Protein AF-A0A7S3QEU1-F1 (afdb_monomer_lite)

Organism: NCBI:txid122233

Structure (mmCIF, N/CA/C/O backbone):
data_AF-A0A7S3QEU1-F1
#
_entry.id   AF-A0A7S3QEU1-F1
#
loop_
_atom_site.group_PDB
_atom_site.id
_atom_site.type_symbol
_atom_site.label_atom_id
_atom_site.label_alt_id
_atom_site.label_comp_id
_atom_site.label_asym_id
_atom_site.label_entity_id
_atom_site.label_seq_id
_atom_site.pdbx_PDB_ins_code
_atom_site.Cartn_x
_atom_site.Cartn_y
_atom_site.Cartn_z
_atom_site.occupancy
_atom_site.B_iso_or_equiv
_atom_site.auth_seq_id
_atom_site.auth_comp_id
_atom_site.auth_asym_id
_atom_site.auth_atom_id
_atom_site.pdbx_PDB_model_num
ATOM 1 N N . ASN A 1 1 ? -20.381 -7.325 5.219 1.00 62.91 1 ASN A N 1
ATOM 2 C CA . ASN A 1 1 ? -19.465 -6.429 5.967 1.00 62.91 1 ASN A CA 1
ATOM 3 C C . ASN A 1 1 ? -19.576 -4.960 5.572 1.00 62.91 1 ASN A C 1
ATOM 5 O O . ASN A 1 1 ? -19.895 -4.184 6.455 1.00 62.91 1 ASN A O 1
ATOM 9 N N . GLN A 1 2 ? -19.415 -4.550 4.307 1.00 65.69 2 GLN A N 1
ATOM 10 C CA . GLN A 1 2 ? -19.653 -3.142 3.922 1.00 65.69 2 GLN A CA 1
ATOM 11 C C . GLN A 1 2 ? -21.140 -2.748 4.011 1.00 65.69 2 GLN A C 1
ATOM 13 O O . GLN A 1 2 ? -21.453 -1.659 4.473 1.00 65.69 2 GLN A O 1
ATOM 18 N N . HIS A 1 3 ? -22.055 -3.679 3.704 1.00 74.81 3 HIS A N 1
ATOM 19 C CA . HIS A 1 3 ? -23.500 -3.500 3.922 1.00 74.81 3 HIS A CA 1
ATOM 20 C C . HIS A 1 3 ? -23.846 -3.129 5.373 1.00 74.81 3 HIS A C 1
ATOM 22 O O . HIS A 1 3 ? -24.548 -2.150 5.592 1.00 74.81 3 HIS A O 1
ATOM 28 N N . ARG A 1 4 ? -23.264 -3.831 6.358 1.00 82.94 4 ARG A N 1
ATOM 29 C CA . ARG A 1 4 ? -23.445 -3.535 7.790 1.00 82.94 4 ARG A CA 1
ATOM 30 C C . ARG A 1 4 ? -22.993 -2.114 8.139 1.00 82.94 4 ARG A C 1
ATOM 32 O O . ARG A 1 4 ? -23.709 -1.395 8.818 1.00 82.94 4 ARG A O 1
ATOM 39 N N . VAL A 1 5 ? -21.820 -1.698 7.657 1.00 81.81 5 VAL A N 1
ATOM 40 C CA . VAL A 1 5 ? -21.281 -0.345 7.903 1.00 81.81 5 VAL A CA 1
ATOM 41 C C . VAL A 1 5 ? -22.192 0.729 7.299 1.00 81.81 5 VAL A C 1
ATOM 43 O O . VAL A 1 5 ? -22.435 1.756 7.925 1.00 81.81 5 VAL A O 1
ATOM 46 N N . VAL A 1 6 ? -22.724 0.488 6.098 1.00 82.38 6 VAL A N 1
ATOM 47 C CA . VAL A 1 6 ? -23.668 1.400 5.436 1.00 82.38 6 VAL A CA 1
ATOM 48 C C . VAL A 1 6 ? -24.988 1.489 6.206 1.00 82.38 6 VAL A C 1
ATOM 50 O O . VAL A 1 6 ? -25.529 2.581 6.355 1.00 82.38 6 VAL A O 1
ATOM 53 N N . GLU A 1 7 ? -25.505 0.373 6.719 1.00 85.69 7 GLU A N 1
ATOM 54 C CA . GLU A 1 7 ? -26.719 0.353 7.545 1.00 85.69 7 GLU A CA 1
ATOM 55 C C . GLU A 1 7 ? -26.540 1.087 8.875 1.00 85.69 7 GLU A C 1
ATOM 57 O O . GLU A 1 7 ? -27.408 1.873 9.245 1.00 85.69 7 GLU A O 1
ATOM 62 N N . LEU A 1 8 ? -25.407 0.894 9.556 1.00 83.81 8 LEU A N 1
ATOM 63 C CA . LEU A 1 8 ? -25.073 1.624 10.782 1.00 83.81 8 LEU A CA 1
ATOM 64 C C . LEU A 1 8 ? -24.958 3.129 10.512 1.00 83.81 8 LEU A C 1
ATOM 66 O O . LEU A 1 8 ? -25.595 3.924 11.200 1.00 83.81 8 LEU A O 1
ATOM 70 N N . LYS A 1 9 ? -24.285 3.527 9.422 1.00 83.81 9 LYS A N 1
ATOM 71 C CA . LYS A 1 9 ? -24.237 4.937 9.002 1.00 83.81 9 LYS A CA 1
ATOM 72 C C . LYS A 1 9 ? -25.626 5.525 8.742 1.00 83.81 9 LYS A C 1
ATOM 74 O O . LYS A 1 9 ? -25.874 6.661 9.129 1.00 83.81 9 LYS A O 1
ATOM 79 N N . LYS A 1 10 ? -26.551 4.770 8.131 1.00 87.38 10 LYS A N 1
ATOM 80 C CA . LYS A 1 10 ? -27.948 5.215 7.930 1.00 87.38 10 LYS A CA 1
ATOM 81 C C . LYS A 1 10 ? -28.691 5.455 9.248 1.00 87.38 10 LYS A C 1
ATOM 83 O O . LYS A 1 10 ? -29.637 6.233 9.263 1.00 87.38 10 LYS A O 1
ATOM 88 N N . ARG A 1 11 ? -28.272 4.799 10.332 1.00 87.81 11 ARG A N 1
ATOM 89 C CA . ARG A 1 11 ? -28.810 4.969 11.691 1.00 87.81 11 ARG A CA 1
ATOM 90 C C . ARG A 1 11 ? -28.071 6.040 12.504 1.00 87.81 11 ARG A C 1
ATOM 92 O O . ARG A 1 11 ? -28.422 6.264 13.654 1.00 87.81 11 ARG A O 1
ATOM 99 N N . GLY A 1 12 ? -27.076 6.713 11.917 1.00 84.81 12 GLY A N 1
ATOM 100 C CA . GLY A 1 12 ? -26.230 7.689 12.612 1.00 84.81 12 GLY A CA 1
ATOM 101 C C . GLY A 1 12 ? -25.148 7.057 13.493 1.00 84.81 12 GLY A C 1
ATOM 102 O O . GLY A 1 12 ? -24.489 7.759 14.253 1.00 84.81 12 GLY A O 1
ATOM 103 N N . GLU A 1 13 ? -24.950 5.744 13.392 1.00 84.75 13 GLU A N 1
ATOM 104 C CA . GLU A 1 13 ? -23.964 5.003 14.171 1.00 84.75 13 GLU A CA 1
ATOM 105 C C . GLU A 1 13 ? -22.624 4.938 13.426 1.00 84.75 13 GLU A C 1
ATOM 107 O O . GLU A 1 13 ? -22.563 4.740 12.205 1.00 84.75 13 GLU A O 1
ATOM 112 N N . VAL A 1 14 ? -21.530 5.085 14.174 1.00 83.69 14 VAL A N 1
ATOM 113 C CA . VAL A 1 14 ? -20.160 5.014 13.653 1.00 83.69 14 VAL A CA 1
ATOM 114 C C . VAL A 1 14 ? -19.514 3.729 14.148 1.00 83.69 14 VAL A C 1
ATOM 116 O O . VAL A 1 14 ? -19.556 3.416 15.335 1.00 83.69 14 VAL A O 1
ATOM 119 N N . VAL A 1 15 ? -18.908 2.980 13.229 1.00 85.19 15 VAL A N 1
ATOM 120 C CA . VAL A 1 15 ? -18.098 1.814 13.589 1.00 85.19 15 VAL A CA 1
ATOM 121 C C . VAL A 1 15 ? -16.762 2.311 14.152 1.00 85.19 15 VAL A C 1
ATOM 123 O O . VAL A 1 15 ? -16.114 3.115 13.480 1.00 85.19 15 VAL A O 1
ATOM 126 N N . PRO A 1 16 ? -16.339 1.869 15.349 1.00 89.25 16 PRO A N 1
ATOM 127 C CA . PRO A 1 16 ? -15.095 2.330 15.958 1.00 89.25 16 PRO A CA 1
ATOM 128 C C . PRO A 1 16 ? -13.849 1.956 15.148 1.00 89.25 16 PRO A C 1
ATOM 130 O O . PRO A 1 16 ? -13.784 0.876 14.556 1.00 89.25 16 PRO A O 1
ATOM 133 N N . PHE A 1 17 ? -12.820 2.802 15.227 1.00 88.88 17 PHE A N 1
ATOM 134 C CA . PHE A 1 17 ? -11.511 2.578 14.603 1.00 88.88 17 PHE A CA 1
ATOM 135 C C . PHE A 1 17 ? -10.933 1.188 14.909 1.00 88.88 17 PHE A C 1
ATOM 137 O O . PHE A 1 17 ? -10.540 0.458 14.002 1.00 88.88 17 PHE A O 1
ATOM 144 N N . GLU A 1 18 ? -10.923 0.785 16.184 1.00 91.12 18 GLU A N 1
ATOM 145 C CA . GLU A 1 18 ? -10.366 -0.507 16.608 1.00 91.12 18 GLU A CA 1
ATOM 146 C C . GLU A 1 18 ? -11.100 -1.692 15.971 1.00 91.12 18 GLU A C 1
ATOM 148 O O . GLU A 1 18 ? -10.475 -2.683 15.593 1.00 91.12 18 GLU A O 1
ATOM 153 N N . GLU A 1 19 ? -12.414 -1.581 15.761 1.00 91.06 19 GLU A N 1
ATOM 154 C CA . GLU A 1 19 ? -13.170 -2.625 15.071 1.00 91.06 19 GLU A CA 1
ATOM 155 C C . GLU A 1 19 ? -12.716 -2.752 13.611 1.00 91.06 19 GLU A C 1
ATOM 157 O O . GLU A 1 19 ? -12.487 -3.866 13.129 1.00 91.06 19 GLU A O 1
ATOM 162 N N . PHE A 1 20 ? -12.519 -1.629 12.914 1.00 90.69 20 PHE A N 1
ATOM 163 C CA . PHE A 1 20 ? -11.959 -1.646 11.565 1.00 90.69 20 PHE A CA 1
ATOM 164 C C . PHE A 1 20 ? -10.543 -2.213 11.544 1.00 90.69 20 PHE A C 1
ATOM 166 O O . PHE A 1 20 ? -10.279 -3.126 10.758 1.00 90.69 20 PHE A O 1
ATOM 173 N N . ARG A 1 21 ? -9.666 -1.759 12.446 1.00 92.56 21 ARG A N 1
ATOM 174 C CA . ARG A 1 21 ? -8.288 -2.249 12.556 1.00 92.56 21 ARG A CA 1
ATOM 175 C C . ARG A 1 21 ? -8.248 -3.766 12.716 1.00 92.56 21 ARG A C 1
ATOM 177 O O . ARG A 1 21 ? -7.540 -4.444 11.972 1.00 92.56 21 ARG A O 1
ATOM 184 N N . HIS A 1 22 ? -9.048 -4.316 13.629 1.00 94.25 22 HIS A N 1
ATOM 185 C CA . HIS A 1 22 ? -9.131 -5.759 13.848 1.00 94.25 22 HIS A CA 1
ATOM 186 C C . HIS A 1 22 ? -9.676 -6.513 12.631 1.00 94.25 22 HIS A C 1
ATOM 188 O O . HIS A 1 22 ? -9.143 -7.564 12.265 1.00 94.25 22 HIS A O 1
ATOM 194 N N . VAL A 1 23 ? -10.725 -5.997 11.985 1.00 93.56 23 VAL A N 1
ATOM 195 C CA . VAL A 1 23 ? -11.327 -6.646 10.812 1.00 93.56 23 VAL A CA 1
ATOM 196 C C . VAL A 1 23 ? -10.368 -6.656 9.624 1.00 93.56 23 VAL A C 1
ATOM 198 O O . VAL A 1 23 ? -10.241 -7.701 8.982 1.00 93.56 23 VAL A O 1
ATOM 201 N N . PHE A 1 24 ? -9.709 -5.535 9.323 1.00 93.44 24 PHE A N 1
ATOM 202 C CA . PHE A 1 24 ? -8.747 -5.446 8.223 1.00 93.44 24 PHE A CA 1
ATOM 203 C C . PHE A 1 24 ? -7.518 -6.309 8.493 1.00 93.44 24 PHE A C 1
ATOM 205 O O . PHE A 1 24 ? -7.176 -7.135 7.649 1.00 93.44 24 PHE A O 1
ATOM 212 N N . HIS A 1 25 ? -6.940 -6.224 9.697 1.00 95.88 25 HIS A N 1
ATOM 213 C CA . HIS A 1 25 ? -5.791 -7.044 10.074 1.00 95.88 25 HIS A CA 1
ATOM 214 C C . HIS A 1 25 ? -6.087 -8.536 9.895 1.00 95.88 25 HIS A C 1
ATOM 216 O O . HIS A 1 25 ? -5.374 -9.230 9.175 1.00 95.88 25 HIS A O 1
ATOM 222 N N . ARG A 1 26 ? -7.198 -9.018 10.473 1.00 96.06 26 ARG A N 1
ATOM 223 C CA . ARG A 1 26 ? -7.595 -10.430 10.377 1.00 96.06 26 ARG A CA 1
ATOM 224 C C . ARG A 1 26 ? -7.799 -10.880 8.934 1.00 96.06 26 ARG A C 1
ATOM 226 O O . ARG A 1 26 ? -7.496 -12.018 8.601 1.00 96.06 26 ARG A O 1
ATOM 233 N N . ARG A 1 27 ? -8.361 -10.025 8.078 1.00 95.00 27 ARG A N 1
ATOM 234 C CA . ARG A 1 27 ? -8.588 -10.373 6.671 1.00 95.00 27 ARG A CA 1
ATOM 235 C C . ARG A 1 27 ? -7.283 -10.536 5.923 1.00 95.00 27 ARG A C 1
ATOM 237 O O . ARG A 1 27 ? -7.110 -11.571 5.289 1.00 95.00 27 ARG A O 1
ATOM 244 N N . VAL A 1 28 ? -6.393 -9.553 6.031 1.00 96.56 28 VAL A N 1
ATOM 245 C CA . VAL A 1 28 ? -5.080 -9.587 5.381 1.00 96.56 28 VAL A CA 1
ATOM 246 C C . VAL A 1 28 ? -4.336 -10.859 5.768 1.00 96.56 28 VAL A C 1
ATOM 248 O O . VAL A 1 28 ? -3.943 -11.618 4.886 1.00 96.56 28 VAL A O 1
ATOM 251 N N . THR A 1 29 ? -4.240 -11.151 7.067 1.00 96.75 29 THR A N 1
ATOM 252 C CA . THR A 1 29 ? -3.517 -12.333 7.554 1.00 96.75 29 THR A CA 1
ATOM 253 C C . THR A 1 29 ? -4.202 -13.648 7.191 1.00 96.75 29 THR A C 1
ATOM 255 O O . THR A 1 29 ? -3.522 -14.621 6.885 1.00 96.75 29 THR A O 1
ATOM 258 N N . SER A 1 30 ? -5.539 -13.691 7.153 1.00 96.94 30 SER A N 1
ATOM 259 C CA . SER A 1 30 ? -6.272 -14.901 6.746 1.00 96.94 30 SER A CA 1
ATOM 260 C C . SER A 1 30 ? -6.176 -15.211 5.249 1.00 96.94 30 SER A C 1
ATOM 262 O O . SER A 1 30 ? -6.202 -16.378 4.871 1.00 96.94 30 SER A O 1
ATOM 264 N N . ILE A 1 31 ? -6.094 -14.18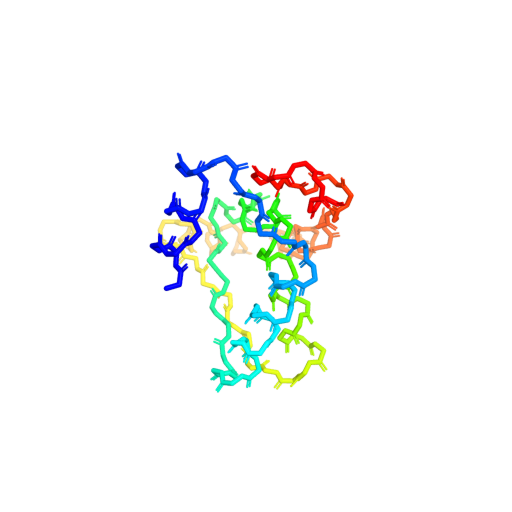1 4.398 1.00 96.94 31 ILE A N 1
ATOM 265 C CA . ILE A 1 31 ? -5.974 -14.336 2.941 1.00 96.94 31 ILE A CA 1
ATOM 266 C C . ILE A 1 31 ? -4.517 -14.623 2.567 1.00 96.94 31 ILE A C 1
ATOM 268 O O . ILE A 1 31 ? -4.258 -15.437 1.685 1.00 96.94 31 ILE A O 1
ATOM 272 N N . GLY A 1 32 ? -3.563 -13.955 3.222 1.00 96.25 32 GLY A N 1
ATOM 273 C CA . GLY A 1 32 ? -2.130 -14.189 3.040 1.00 96.25 32 GLY A CA 1
ATOM 274 C C . GLY A 1 32 ? -1.537 -13.629 1.743 1.00 96.25 32 GLY A C 1
ATOM 275 O O . GLY A 1 32 ? -0.341 -13.793 1.505 1.00 96.25 32 GLY A O 1
ATOM 276 N N . HIS A 1 33 ? -2.331 -12.954 0.906 1.00 97.00 33 HIS A N 1
ATOM 277 C CA . HIS A 1 33 ? -1.868 -12.316 -0.328 1.00 97.00 33 HIS A CA 1
ATOM 278 C C . HIS A 1 33 ? -2.584 -10.982 -0.560 1.00 97.00 33 HIS A C 1
ATOM 280 O O . HIS A 1 33 ? -3.799 -10.941 -0.742 1.00 97.00 33 HIS A O 1
ATOM 286 N N . VAL A 1 34 ? -1.817 -9.891 -0.574 1.00 95.19 34 VAL A N 1
ATOM 287 C CA . VAL A 1 34 ? -2.274 -8.548 -0.943 1.00 95.19 34 VAL A CA 1
ATOM 288 C C . VAL A 1 34 ? -1.795 -8.211 -2.350 1.00 95.19 34 VAL A C 1
ATOM 290 O O . VAL A 1 34 ? -0.609 -8.328 -2.665 1.00 95.19 34 VAL A O 1
ATOM 293 N N . VAL A 1 35 ? -2.724 -7.764 -3.192 1.00 93.56 35 VAL A N 1
ATOM 294 C CA . VAL A 1 35 ? -2.428 -7.216 -4.517 1.00 93.56 35 VAL A CA 1
ATOM 295 C C . VAL A 1 35 ? -2.607 -5.703 -4.452 1.00 93.56 35 VAL A C 1
ATOM 297 O O . VAL A 1 35 ? -3.729 -5.212 -4.343 1.00 93.56 35 VAL A O 1
ATOM 300 N N . ALA A 1 36 ? -1.498 -4.970 -4.485 1.00 90.62 36 ALA A N 1
ATOM 301 C CA . ALA A 1 36 ? -1.477 -3.515 -4.449 1.00 90.62 36 ALA A CA 1
ATOM 302 C C . ALA A 1 36 ? -1.490 -2.969 -5.881 1.00 90.62 36 ALA A C 1
ATOM 304 O O . ALA A 1 36 ? -0.508 -3.090 -6.614 1.00 90.62 36 ALA A O 1
ATOM 305 N N . MET A 1 37 ? -2.619 -2.386 -6.281 1.00 89.81 37 MET A N 1
ATOM 306 C CA . MET A 1 37 ? -2.774 -1.757 -7.591 1.00 89.81 37 MET A CA 1
ATOM 307 C C . MET A 1 37 ? -2.168 -0.351 -7.565 1.00 89.81 37 MET A C 1
ATOM 309 O O . MET A 1 37 ? -2.724 0.552 -6.940 1.00 89.81 37 MET A O 1
ATOM 313 N N . MET A 1 38 ? -1.049 -0.156 -8.258 1.00 85.81 38 MET A N 1
ATOM 314 C CA . MET A 1 38 ? -0.351 1.127 -8.338 1.00 85.81 38 MET A CA 1
ATOM 315 C C . MET A 1 38 ? -0.770 1.857 -9.615 1.00 85.81 38 MET A C 1
ATOM 317 O O . MET A 1 38 ? -0.251 1.592 -10.697 1.00 85.81 38 MET A O 1
ATOM 321 N N . SER A 1 39 ? -1.753 2.750 -9.490 1.00 87.00 39 SER A N 1
ATOM 322 C CA . SER A 1 39 ? -2.270 3.557 -10.597 1.00 87.00 39 SER A CA 1
ATOM 323 C C . SER A 1 39 ? -2.694 4.950 -10.110 1.00 87.00 39 SER A C 1
ATOM 325 O O . SER A 1 39 ? -3.480 5.023 -9.163 1.00 87.00 39 SER A O 1
ATOM 327 N N . PRO A 1 40 ? -2.247 6.037 -10.765 1.00 88.06 40 PRO A N 1
ATOM 328 C CA . PRO A 1 40 ? -1.080 6.086 -11.656 1.00 88.06 40 PRO A CA 1
ATOM 329 C C . PRO A 1 40 ? 0.184 5.631 -10.914 1.00 88.06 40 PRO A C 1
ATOM 331 O O . PRO A 1 40 ? 0.318 5.891 -9.720 1.00 88.06 40 PRO A O 1
ATOM 334 N N . TRP A 1 41 ? 1.121 4.950 -11.566 1.00 83.56 41 TRP A N 1
ATOM 335 C CA . TRP A 1 41 ? 2.236 4.324 -10.841 1.00 83.56 41 TRP A CA 1
ATOM 336 C C . TRP A 1 41 ? 3.214 5.352 -10.242 1.00 83.56 41 TRP A C 1
ATOM 338 O O . TRP A 1 41 ? 3.860 5.059 -9.241 1.00 83.56 41 TRP A O 1
ATOM 348 N N . THR A 1 42 ? 3.298 6.567 -10.801 1.00 82.69 42 THR A N 1
ATOM 349 C CA . THR A 1 42 ? 4.151 7.662 -10.296 1.00 82.69 42 THR A CA 1
ATOM 350 C C . THR A 1 42 ? 3.610 8.351 -9.042 1.00 82.69 42 THR A C 1
ATOM 352 O O . THR A 1 42 ? 4.303 9.164 -8.440 1.00 82.69 42 THR A O 1
ATOM 355 N N . GLY A 1 43 ? 2.354 8.094 -8.690 1.00 85.19 43 GLY A N 1
ATOM 356 C CA . GLY A 1 43 ? 1.664 8.712 -7.562 1.00 85.19 43 GLY A CA 1
ATOM 357 C C . GLY A 1 43 ? 0.387 7.938 -7.263 1.00 85.19 43 GLY A C 1
ATOM 358 O O . GLY A 1 43 ? -0.702 8.463 -7.494 1.00 85.19 43 GLY A O 1
ATOM 359 N N . PRO A 1 44 ? 0.506 6.668 -6.844 1.00 85.75 44 PRO A N 1
ATOM 360 C CA . PRO A 1 44 ? -0.633 5.773 -6.773 1.00 85.75 44 PRO A CA 1
ATOM 361 C C . PRO A 1 44 ? -1.549 6.176 -5.625 1.00 85.75 44 PRO A C 1
ATOM 363 O O . PRO A 1 44 ? -1.118 6.267 -4.476 1.00 85.75 44 PRO A O 1
ATOM 366 N N . GLU A 1 45 ? -2.843 6.324 -5.914 1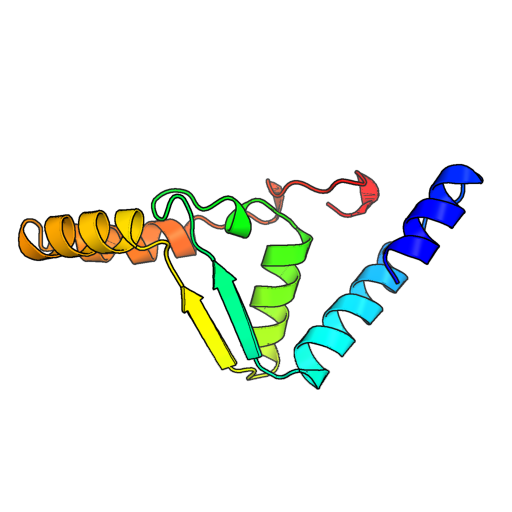.00 86.31 45 GLU A N 1
ATOM 367 C CA . GLU A 1 45 ? -3.855 6.637 -4.894 1.00 86.31 45 GLU A CA 1
ATOM 368 C C . GLU A 1 45 ? -3.875 5.606 -3.758 1.00 86.31 45 GLU A C 1
ATOM 370 O O . GLU A 1 45 ? -4.229 5.920 -2.623 1.00 86.31 45 GLU A O 1
ATOM 375 N N . TYR A 1 46 ? -3.448 4.373 -4.048 1.00 86.88 46 TYR A N 1
ATOM 376 C CA . TYR A 1 46 ? -3.276 3.310 -3.064 1.00 86.88 46 TYR A CA 1
ATOM 377 C C . TYR A 1 46 ? -2.407 3.746 -1.869 1.00 86.88 46 TYR A C 1
ATOM 379 O O . TYR A 1 46 ? -2.717 3.399 -0.731 1.00 86.88 46 TYR A O 1
ATOM 387 N N . LEU A 1 47 ? -1.355 4.538 -2.108 1.00 86.75 47 LEU A N 1
ATOM 388 C CA . LEU A 1 47 ? -0.441 5.029 -1.069 1.00 86.75 47 LEU A CA 1
ATOM 389 C C . LEU A 1 47 ? -0.944 6.293 -0.361 1.00 86.75 47 LEU A C 1
ATOM 391 O O . LEU A 1 47 ? -0.299 6.756 0.572 1.00 86.75 47 LEU A O 1
ATOM 395 N N . ASN A 1 48 ? -2.106 6.816 -0.757 1.00 87.94 48 ASN A N 1
ATOM 396 C CA . ASN A 1 48 ? -2.734 7.977 -0.132 1.00 87.94 48 ASN A CA 1
ATOM 397 C C . ASN A 1 48 ? -3.909 7.590 0.767 1.00 87.94 48 ASN A C 1
ATOM 399 O O . ASN A 1 48 ? -4.559 8.470 1.309 1.00 87.94 48 ASN A O 1
ATOM 403 N N . ARG A 1 49 ? -4.238 6.303 0.926 1.00 89.44 49 ARG A N 1
ATOM 404 C CA . ARG A 1 49 ? -5.424 5.860 1.676 1.00 89.44 49 ARG A CA 1
ATOM 405 C C . ARG A 1 49 ? -5.019 5.105 2.928 1.00 89.44 49 ARG A C 1
ATOM 407 O O . ARG A 1 49 ? -4.386 4.055 2.828 1.00 89.44 49 ARG A O 1
ATOM 414 N N . VAL A 1 50 ? -5.459 5.577 4.097 1.00 91.56 50 VAL A N 1
ATOM 415 C CA . VAL A 1 50 ? -4.977 5.070 5.397 1.00 91.56 50 VAL A CA 1
ATOM 416 C C . VAL A 1 50 ? -5.145 3.555 5.541 1.00 91.56 50 VAL A C 1
ATOM 418 O O . VAL A 1 50 ? -4.220 2.849 5.935 1.00 91.56 50 VAL A O 1
ATOM 421 N N . TRP A 1 51 ? -6.297 3.025 5.123 1.00 91.50 51 TRP A N 1
ATOM 422 C CA . TRP A 1 51 ? -6.585 1.596 5.225 1.00 91.50 51 TRP A CA 1
ATOM 423 C C . TRP A 1 51 ? -5.789 0.757 4.216 1.00 91.50 51 TRP A C 1
ATOM 425 O O . TRP A 1 51 ? -5.349 -0.331 4.568 1.00 91.50 51 TRP A O 1
ATOM 435 N N . CYS A 1 52 ? -5.522 1.269 3.009 1.00 92.06 52 CYS A N 1
ATOM 436 C CA . CYS A 1 52 ? -4.688 0.576 2.019 1.00 92.06 52 CYS A CA 1
ATOM 437 C C . CYS A 1 52 ? -3.222 0.498 2.476 1.00 92.06 52 CYS A C 1
ATOM 439 O O . CYS A 1 52 ? -2.576 -0.545 2.341 1.00 92.06 52 CYS A O 1
ATOM 441 N N . ILE A 1 53 ? -2.716 1.580 3.077 1.00 91.06 53 ILE A N 1
ATOM 442 C CA . ILE A 1 53 ? -1.391 1.618 3.705 1.00 91.06 53 ILE A CA 1
ATOM 443 C C . ILE A 1 53 ? -1.337 0.637 4.882 1.00 91.06 53 ILE A C 1
ATOM 445 O O . ILE A 1 53 ? -0.392 -0.142 4.991 1.00 91.06 53 ILE A O 1
ATOM 449 N N . PHE A 1 54 ? -2.366 0.623 5.735 1.00 92.88 54 PHE A N 1
ATOM 450 C CA . PHE A 1 54 ? -2.463 -0.307 6.859 1.00 92.88 54 PHE A CA 1
ATOM 451 C C . PHE A 1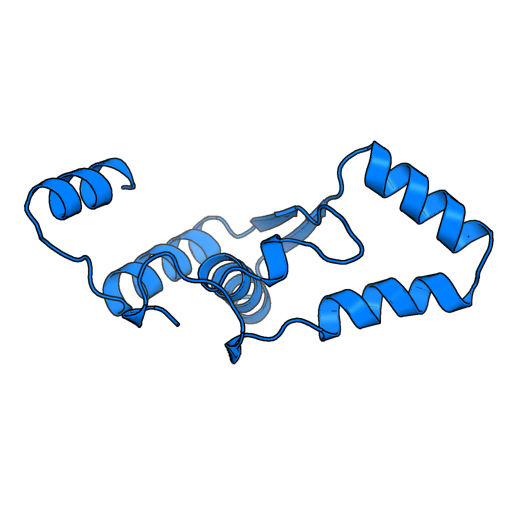 54 ? -2.462 -1.776 6.409 1.00 92.88 54 PHE A C 1
ATOM 453 O O . PHE A 1 54 ? -1.782 -2.607 7.015 1.00 92.88 54 PHE A O 1
ATOM 460 N N . GLU A 1 55 ? -3.194 -2.110 5.345 1.00 93.56 55 GLU A N 1
ATOM 461 C CA . GLU A 1 55 ? -3.225 -3.461 4.776 1.00 93.56 55 GLU A CA 1
ATOM 462 C C . GLU A 1 55 ? -1.859 -3.865 4.206 1.00 93.56 55 GLU A C 1
ATOM 464 O O . GLU A 1 55 ? -1.393 -4.974 4.469 1.00 93.56 55 GLU A O 1
ATOM 469 N N . LEU A 1 56 ? -1.181 -2.955 3.497 1.00 91.75 56 LEU A N 1
ATOM 470 C CA . LEU A 1 56 ? 0.168 -3.178 2.971 1.00 91.75 56 LEU A CA 1
ATOM 471 C C . LEU A 1 56 ? 1.197 -3.374 4.097 1.00 91.75 56 LEU A C 1
ATOM 473 O O . LEU A 1 56 ? 1.997 -4.310 4.049 1.00 91.75 56 LEU A O 1
ATOM 477 N N . PHE A 1 57 ? 1.148 -2.533 5.133 1.00 91.81 57 PHE A N 1
ATOM 478 C CA . PHE A 1 57 ? 1.994 -2.655 6.320 1.00 91.81 57 PHE A CA 1
ATOM 479 C C . PHE A 1 57 ? 1.748 -3.975 7.052 1.00 91.81 57 PHE A C 1
ATOM 481 O O . PHE A 1 57 ? 2.696 -4.682 7.392 1.00 91.81 57 PHE A O 1
ATOM 488 N N . THR A 1 58 ? 0.479 -4.335 7.258 1.00 94.88 58 THR A N 1
ATOM 489 C CA . THR A 1 58 ? 0.103 -5.599 7.899 1.00 94.88 58 THR A CA 1
ATOM 490 C C . THR A 1 58 ? 0.623 -6.786 7.099 1.00 94.88 58 THR A C 1
ATOM 492 O O . THR A 1 58 ? 1.230 -7.683 7.672 1.00 94.88 58 THR A O 1
ATOM 495 N N . ALA A 1 59 ? 0.445 -6.777 5.777 1.00 95.12 59 ALA A N 1
ATOM 496 C CA . ALA A 1 59 ? 0.932 -7.847 4.917 1.00 95.12 59 ALA A CA 1
ATOM 497 C C . ALA A 1 59 ? 2.458 -7.997 4.999 1.00 95.12 59 ALA A C 1
ATOM 499 O O . ALA A 1 59 ? 2.951 -9.113 5.129 1.00 95.12 59 ALA A O 1
ATOM 500 N N . SER A 1 60 ? 3.189 -6.878 4.985 1.00 90.50 60 SER A N 1
ATOM 501 C CA . SER A 1 60 ? 4.648 -6.861 5.137 1.00 90.50 60 SER A CA 1
ATOM 502 C C . SER A 1 60 ? 5.092 -7.422 6.494 1.00 90.50 60 SER A C 1
ATOM 504 O O . SER A 1 60 ? 5.947 -8.304 6.560 1.00 90.50 60 SER A O 1
ATOM 506 N N . LYS A 1 61 ? 4.464 -6.968 7.586 1.00 94.69 61 LYS A N 1
ATOM 507 C CA . LYS A 1 61 ? 4.804 -7.381 8.954 1.00 94.69 61 LYS A CA 1
ATOM 508 C C . LYS A 1 61 ? 4.515 -8.860 9.218 1.00 94.69 61 LYS A C 1
ATOM 510 O O . LYS A 1 61 ? 5.306 -9.533 9.869 1.00 94.69 61 LYS A O 1
ATOM 515 N N . GLU A 1 62 ? 3.398 -9.360 8.703 1.00 95.31 62 GLU A N 1
ATOM 516 C CA . GLU A 1 62 ? 2.917 -10.726 8.936 1.00 95.31 62 GLU A CA 1
ATOM 517 C C . GLU A 1 62 ? 3.406 -11.713 7.860 1.00 95.31 62 GLU A C 1
ATOM 519 O O . GLU A 1 62 ? 2.870 -12.811 7.728 1.00 95.31 62 GLU A O 1
A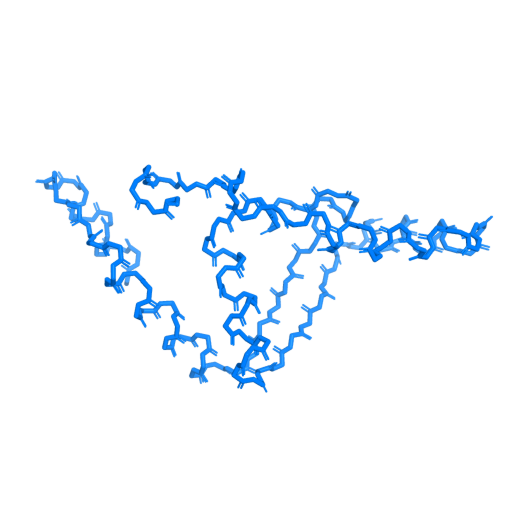TOM 524 N N . SER A 1 63 ? 4.421 -11.333 7.068 1.00 92.88 63 SER A N 1
ATOM 525 C CA . SER A 1 63 ? 5.017 -12.165 6.007 1.00 92.88 63 SER A CA 1
ATOM 526 C C . SER A 1 63 ? 4.006 -12.694 4.977 1.00 92.88 63 SER A C 1
ATOM 528 O O . SER A 1 63 ? 4.180 -13.770 4.402 1.00 92.88 63 SER A O 1
ATOM 530 N N . CYS A 1 64 ? 2.941 -11.934 4.724 1.00 95.69 64 CYS A N 1
ATOM 531 C CA . CYS A 1 64 ? 2.004 -12.218 3.645 1.00 95.69 64 CYS A CA 1
ATOM 532 C C . CYS A 1 64 ? 2.649 -11.887 2.295 1.00 95.69 64 CYS A C 1
ATOM 534 O O . CYS A 1 64 ? 3.495 -10.997 2.174 1.00 95.69 64 CYS A O 1
ATOM 536 N N . LYS A 1 65 ? 2.203 -12.561 1.236 1.00 96.31 65 LYS A N 1
ATOM 537 C CA . LYS A 1 65 ? 2.633 -12.229 -0.121 1.00 96.31 65 LYS A CA 1
ATOM 538 C C . LYS A 1 65 ? 2.107 -10.843 -0.494 1.00 96.31 65 LYS A C 1
ATOM 540 O O . LYS A 1 65 ? 0.917 -10.576 -0.355 1.00 96.31 65 LYS A O 1
ATOM 545 N N . VAL A 1 66 ? 2.971 -9.988 -1.031 1.00 93.50 66 VAL A N 1
ATOM 546 C CA . VAL A 1 66 ? 2.576 -8.711 -1.639 1.00 93.50 66 VAL A CA 1
ATOM 547 C C . VAL A 1 66 ? 2.914 -8.760 -3.121 1.00 93.50 66 VAL A C 1
ATOM 549 O O . VAL A 1 66 ? 4.021 -9.132 -3.506 1.00 93.50 66 VAL A O 1
ATOM 552 N N . THR A 1 67 ? 1.955 -8.415 -3.972 1.00 92.69 67 THR A N 1
ATOM 553 C CA . THR A 1 67 ? 2.175 -8.257 -5.412 1.00 92.69 67 THR A CA 1
ATOM 554 C C . THR A 1 67 ? 1.779 -6.853 -5.812 1.00 92.69 67 THR A C 1
ATOM 556 O O . THR A 1 67 ? 0.660 -6.427 -5.546 1.00 92.69 67 THR A O 1
ATOM 559 N N . ILE A 1 68 ? 2.716 -6.136 -6.424 1.00 88.00 68 ILE A N 1
ATOM 560 C CA . ILE A 1 68 ? 2.461 -4.825 -7.005 1.00 88.00 68 ILE A CA 1
ATOM 561 C C . ILE A 1 68 ? 2.007 -5.054 -8.440 1.00 88.00 68 ILE A C 1
ATOM 563 O O . ILE A 1 68 ? 2.740 -5.641 -9.231 1.00 88.00 68 ILE A O 1
ATOM 567 N N . GLU A 1 69 ? 0.803 -4.597 -8.756 1.00 90.88 69 GLU A N 1
ATOM 568 C CA . GLU A 1 69 ? 0.229 -4.675 -10.096 1.00 90.88 69 GLU A CA 1
ATOM 569 C C . GLU A 1 69 ? 0.011 -3.272 -10.650 1.00 90.88 69 GLU A C 1
ATOM 571 O O . GLU A 1 69 ? -0.321 -2.338 -9.918 1.00 90.88 69 GLU A O 1
ATOM 576 N N . MET A 1 70 ? 0.186 -3.132 -11.961 1.00 88.75 70 MET A N 1
ATOM 577 C CA . MET A 1 70 ? -0.040 -1.887 -12.691 1.00 88.75 70 MET A CA 1
ATOM 578 C C . MET A 1 70 ? -1.012 -2.153 -13.844 1.00 88.75 70 MET A C 1
ATOM 580 O O . MET A 1 70 ? -0.925 -3.207 -14.488 1.00 88.75 70 MET A O 1
ATOM 584 N N . PRO A 1 71 ? -1.912 -1.211 -14.175 1.00 90.44 71 PRO A N 1
ATOM 585 C CA . PRO A 1 71 ? -2.677 -1.283 -15.411 1.00 90.44 71 PRO A CA 1
ATOM 586 C C . PRO A 1 71 ? -1.752 -1.393 -16.625 1.00 90.44 71 PRO A C 1
ATOM 588 O O . PRO A 1 71 ? -0.651 -0.847 -16.632 1.00 90.44 71 PRO A O 1
ATOM 591 N N . LYS A 1 72 ? -2.222 -2.045 -17.694 1.00 91.25 72 LYS A N 1
ATOM 592 C CA . LYS A 1 72 ? -1.418 -2.298 -18.902 1.00 91.25 72 LYS A CA 1
ATOM 593 C C . LYS A 1 72 ? -0.718 -1.039 -19.434 1.00 91.25 72 LYS A C 1
ATOM 595 O O . LYS A 1 72 ? 0.472 -1.089 -19.710 1.00 91.25 72 LYS A O 1
ATOM 600 N N . ARG A 1 73 ? -1.442 0.081 -19.514 1.00 90.75 73 ARG A N 1
ATOM 601 C CA . ARG A 1 73 ? -0.903 1.362 -19.993 1.00 90.75 73 ARG A CA 1
ATOM 602 C C . ARG A 1 73 ? 0.213 1.907 -19.096 1.00 90.75 73 ARG A C 1
ATOM 604 O O . ARG A 1 73 ? 1.225 2.364 -19.605 1.00 90.75 73 ARG A O 1
ATOM 611 N N . GLU A 1 74 ? 0.028 1.839 -17.780 1.00 90.31 74 GLU A N 1
ATOM 612 C CA . GLU A 1 74 ? 1.033 2.274 -16.800 1.00 90.31 74 GLU A CA 1
ATOM 613 C C . GLU A 1 74 ? 2.274 1.379 -16.864 1.00 90.31 74 GLU A C 1
ATOM 615 O O . GLU A 1 74 ? 3.392 1.870 -16.803 1.00 90.31 74 GLU A O 1
ATOM 620 N N . ARG A 1 75 ? 2.086 0.067 -17.054 1.00 89.44 75 ARG A N 1
ATOM 621 C CA . ARG A 1 75 ? 3.187 -0.883 -17.238 1.00 89.44 75 ARG A CA 1
ATOM 622 C C . ARG A 1 75 ? 3.980 -0.602 -18.514 1.00 89.44 75 ARG A C 1
ATOM 624 O O . ARG A 1 75 ? 5.201 -0.702 -18.489 1.00 89.44 75 ARG A O 1
ATOM 631 N N . GLU A 1 76 ? 3.303 -0.307 -19.620 1.00 91.50 76 GLU A N 1
ATOM 632 C CA . GLU A 1 76 ? 3.948 0.040 -20.892 1.00 91.50 76 GLU A CA 1
ATOM 633 C C . GLU A 1 76 ? 4.771 1.329 -20.755 1.00 91.50 76 GLU A C 1
ATOM 635 O O . GLU A 1 76 ? 5.954 1.310 -21.084 1.00 91.50 76 GLU A O 1
ATOM 640 N N . ASP A 1 77 ? 4.193 2.385 -20.169 1.00 89.31 77 ASP A N 1
ATOM 641 C CA . ASP A 1 77 ? 4.898 3.641 -19.860 1.00 89.31 77 ASP A CA 1
ATOM 642 C C . ASP A 1 77 ? 6.092 3.406 -18.920 1.00 89.31 77 ASP A C 1
ATOM 644 O O . ASP A 1 77 ? 7.191 3.898 -19.161 1.00 89.31 77 ASP A O 1
ATOM 648 N N . PHE A 1 78 ? 5.914 2.593 -17.878 1.00 86.88 78 PHE A N 1
ATOM 649 C CA . PHE A 1 78 ? 6.978 2.265 -16.936 1.00 86.88 78 PHE A CA 1
ATOM 650 C C . PHE A 1 78 ? 8.152 1.539 -17.607 1.00 86.88 78 PHE A C 1
ATOM 652 O O . PHE A 1 78 ? 9.307 1.918 -17.405 1.00 86.88 78 PHE A O 1
ATOM 659 N N . ILE A 1 79 ? 7.868 0.517 -18.423 1.00 88.44 79 ILE A N 1
ATOM 660 C CA . ILE A 1 79 ? 8.897 -0.231 -19.159 1.00 88.44 79 ILE A CA 1
ATOM 661 C C . ILE A 1 79 ? 9.617 0.691 -20.139 1.00 88.44 79 ILE A C 1
ATOM 663 O O . ILE A 1 79 ? 10.844 0.691 -20.172 1.00 88.44 79 ILE A O 1
ATOM 667 N N . GLU A 1 80 ? 8.877 1.487 -20.915 1.00 89.75 80 GLU A N 1
ATOM 668 C CA . GLU A 1 80 ? 9.466 2.427 -21.867 1.00 89.75 80 GLU A CA 1
ATOM 669 C C . GLU A 1 80 ? 10.436 3.383 -21.167 1.00 89.75 80 GLU A C 1
ATOM 671 O O . GLU A 1 80 ? 11.550 3.591 -21.640 1.00 89.75 80 GLU A O 1
ATOM 676 N N . ARG A 1 81 ? 10.060 3.925 -20.010 1.00 86.88 81 ARG A N 1
ATOM 677 C CA . ARG A 1 81 ? 10.901 4.895 -19.308 1.00 86.88 81 ARG A CA 1
ATOM 678 C C . ARG A 1 81 ? 12.126 4.277 -18.649 1.00 86.88 81 ARG A C 1
ATOM 680 O O . ARG A 1 81 ? 13.194 4.863 -18.751 1.00 86.88 81 ARG A O 1
ATOM 687 N N . ILE A 1 82 ? 12.014 3.090 -18.048 1.00 87.81 82 ILE A N 1
ATOM 688 C CA . ILE A 1 82 ? 13.188 2.394 -17.490 1.00 87.81 82 ILE A CA 1
ATOM 689 C C . ILE A 1 82 ? 14.191 2.019 -18.580 1.00 87.81 82 ILE A C 1
ATOM 691 O O . ILE A 1 82 ? 15.391 2.101 -18.357 1.00 87.81 82 ILE A O 1
ATOM 695 N N . MET A 1 83 ? 13.720 1.623 -19.763 1.00 87.44 83 MET A N 1
ATOM 696 C CA . MET A 1 83 ? 14.612 1.243 -20.863 1.00 87.44 83 MET A CA 1
ATOM 697 C C . MET A 1 83 ? 15.398 2.425 -21.448 1.00 87.44 83 MET A C 1
ATOM 699 O O . MET A 1 83 ? 16.382 2.200 -22.149 1.00 87.44 83 MET A O 1
ATOM 703 N N . ASN A 1 84 ? 14.957 3.661 -21.198 1.00 86.56 84 ASN A N 1
ATOM 704 C CA . ASN A 1 84 ? 15.542 4.876 -21.768 1.00 86.56 84 ASN A CA 1
ATOM 705 C C . ASN A 1 84 ? 16.242 5.770 -20.728 1.00 86.56 84 ASN A C 1
ATOM 707 O O . ASN A 1 84 ? 16.884 6.746 -21.114 1.00 86.56 84 ASN A O 1
ATOM 711 N N . ASP A 1 85 ? 16.107 5.470 -19.435 1.00 83.12 85 ASP A N 1
ATOM 712 C CA . ASP A 1 85 ? 16.649 6.267 -18.335 1.00 83.12 85 ASP A CA 1
ATOM 713 C C . ASP A 1 85 ? 16.962 5.362 -17.128 1.00 83.12 85 ASP A C 1
ATOM 715 O O . ASP A 1 85 ? 16.072 4.920 -16.397 1.00 83.12 85 ASP A O 1
ATOM 719 N N . ASP A 1 86 ? 18.254 5.101 -16.912 1.00 77.25 86 ASP A N 1
ATOM 720 C CA . ASP A 1 86 ? 18.748 4.255 -15.819 1.00 77.25 86 ASP A CA 1
ATOM 721 C C . ASP A 1 86 ? 18.440 4.849 -14.429 1.00 77.25 86 ASP A C 1
ATOM 723 O O . ASP A 1 86 ? 18.298 4.111 -13.448 1.00 77.2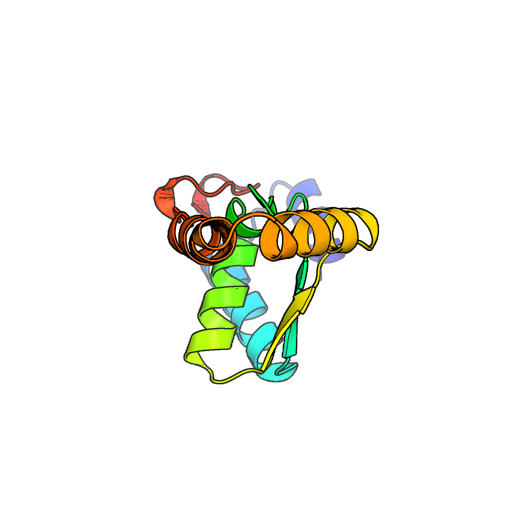5 86 ASP A O 1
ATOM 727 N N . GLU A 1 87 ? 18.276 6.174 -14.315 1.00 80.56 87 GLU A N 1
ATOM 728 C CA . GLU A 1 87 ? 17.876 6.821 -13.061 1.00 80.56 87 GLU A CA 1
ATOM 729 C C . GLU A 1 87 ? 16.379 6.651 -12.783 1.00 80.56 87 GLU A C 1
ATOM 731 O O . GLU A 1 87 ? 15.926 6.767 -11.637 1.00 80.56 87 GLU A O 1
ATOM 736 N N . TYR A 1 88 ? 15.594 6.302 -13.800 1.00 80.06 88 TYR A N 1
ATOM 737 C CA . TYR A 1 88 ? 14.152 6.162 -13.687 1.00 80.06 88 TYR A CA 1
ATOM 738 C C . TYR A 1 88 ? 13.731 4.993 -12.792 1.00 80.06 88 TYR A C 1
ATOM 740 O O . TYR A 1 88 ? 12.704 5.062 -12.112 1.00 80.06 88 TYR A O 1
ATOM 748 N N . ALA A 1 89 ? 14.557 3.948 -12.696 1.00 74.81 89 ALA A N 1
ATOM 749 C CA . ALA A 1 89 ? 14.354 2.860 -11.742 1.00 74.81 89 ALA A CA 1
ATOM 750 C C . ALA A 1 89 ? 14.369 3.359 -10.282 1.00 74.81 89 ALA A C 1
ATOM 752 O O . ALA A 1 89 ? 13.579 2.890 -9.457 1.00 74.81 89 ALA A O 1
ATOM 753 N N . ASN A 1 90 ? 15.184 4.373 -9.963 1.00 80.69 90 ASN A N 1
ATOM 754 C CA . ASN A 1 90 ? 15.208 4.982 -8.628 1.00 80.69 90 ASN A CA 1
ATOM 755 C C . ASN A 1 90 ? 13.897 5.708 -8.311 1.00 80.69 90 ASN A C 1
ATOM 757 O O . ASN A 1 90 ? 13.500 5.811 -7.147 1.00 80.69 90 ASN A O 1
ATOM 761 N N . LYS A 1 91 ? 13.174 6.158 -9.342 1.00 79.94 91 LYS A N 1
ATOM 762 C CA . LYS A 1 91 ? 11.878 6.808 -9.171 1.00 79.94 91 LYS A CA 1
ATOM 763 C C . LYS A 1 91 ? 10.834 5.860 -8.589 1.00 79.94 91 LYS A C 1
ATOM 765 O O . LYS A 1 91 ? 10.066 6.293 -7.735 1.00 79.94 91 LYS A O 1
ATOM 770 N N . LEU A 1 92 ? 10.854 4.573 -8.944 1.00 75.19 92 LEU A N 1
ATOM 771 C CA . LEU A 1 92 ? 9.977 3.572 -8.325 1.00 75.19 92 LEU A CA 1
ATOM 772 C C . LEU A 1 92 ? 10.184 3.511 -6.807 1.00 75.19 92 LEU A C 1
ATOM 774 O O . LEU A 1 92 ? 9.222 3.597 -6.043 1.00 75.19 92 LEU A O 1
ATOM 778 N N . PHE A 1 93 ? 11.440 3.409 -6.370 1.00 76.94 93 PHE A N 1
ATOM 779 C CA . PHE A 1 93 ? 11.766 3.398 -4.945 1.00 76.94 93 PHE A CA 1
ATOM 780 C C . PHE A 1 93 ? 11.358 4.704 -4.267 1.00 76.94 93 PHE A C 1
ATOM 782 O O . PHE A 1 93 ? 10.794 4.664 -3.175 1.00 76.94 93 PHE A O 1
ATOM 789 N N . SER A 1 94 ? 11.558 5.845 -4.937 1.00 82.75 94 SER A N 1
ATOM 790 C CA . SER A 1 94 ? 11.142 7.148 -4.413 1.00 82.75 94 SER A CA 1
ATOM 791 C C . SER A 1 94 ? 9.628 7.214 -4.171 1.00 82.75 94 SER A C 1
ATOM 793 O O . SER A 1 94 ? 9.206 7.636 -3.097 1.00 82.75 94 SER A O 1
ATOM 795 N N . VAL A 1 95 ? 8.811 6.702 -5.098 1.00 82.25 95 VAL A N 1
ATOM 796 C CA . VAL A 1 95 ? 7.345 6.689 -4.976 1.00 82.25 95 VAL A CA 1
ATOM 797 C C . VAL A 1 95 ? 6.912 5.811 -3.807 1.00 82.25 95 VAL A C 1
ATOM 799 O O . VAL A 1 95 ? 6.140 6.259 -2.963 1.00 82.25 95 VAL A O 1
ATOM 802 N N . LEU A 1 96 ? 7.463 4.599 -3.692 1.00 76.38 96 LEU A N 1
ATOM 803 C CA . LEU A 1 96 ? 7.168 3.712 -2.563 1.00 76.38 96 LEU A CA 1
ATOM 804 C C . LEU A 1 96 ? 7.600 4.335 -1.223 1.00 76.38 96 LEU A C 1
ATOM 806 O O . LEU A 1 96 ? 6.853 4.269 -0.246 1.00 76.38 96 LEU A O 1
ATOM 810 N N . SER A 1 97 ? 8.763 4.994 -1.182 1.00 78.75 97 SER A N 1
ATOM 811 C CA . SER A 1 97 ? 9.253 5.685 0.019 1.00 78.75 97 SER A CA 1
ATOM 812 C C . SER A 1 97 ? 8.483 6.959 0.365 1.00 78.75 97 SER A C 1
ATOM 814 O O . SER A 1 97 ? 8.493 7.370 1.520 1.00 78.75 97 SER A O 1
ATOM 816 N N . SER A 1 98 ? 7.800 7.573 -0.606 1.00 76.81 98 SER A N 1
ATOM 817 C CA . SER A 1 98 ? 7.042 8.813 -0.403 1.00 76.81 98 SER A CA 1
ATOM 818 C C . SER A 1 98 ? 5.713 8.611 0.329 1.00 76.81 98 SER A C 1
ATOM 820 O O . SER A 1 98 ? 5.001 9.583 0.571 1.00 76.81 98 SER A O 1
ATOM 822 N N . THR A 1 99 ? 5.385 7.365 0.691 1.00 76.56 99 THR A N 1
ATOM 823 C CA . THR A 1 99 ? 4.197 7.033 1.481 1.00 76.56 99 THR A CA 1
ATOM 824 C C . THR A 1 99 ? 4.212 7.802 2.803 1.00 76.56 99 THR A C 1
ATOM 826 O O . THR A 1 99 ? 5.033 7.535 3.679 1.00 76.56 99 THR A O 1
ATOM 829 N N . ASP A 1 100 ? 3.276 8.734 2.954 1.00 76.94 100 ASP A N 1
ATOM 830 C CA . ASP A 1 100 ? 3.118 9.563 4.146 1.00 76.94 100 ASP A CA 1
ATOM 831 C C . ASP A 1 100 ? 1.791 9.213 4.826 1.00 76.94 100 ASP A C 1
ATOM 833 O O . ASP A 1 100 ? 0.713 9.630 4.396 1.00 76.94 100 ASP A O 1
ATOM 837 N N . VAL A 1 101 ? 1.880 8.411 5.889 1.00 75.56 101 VAL A N 1
ATOM 838 C CA . VAL A 1 101 ? 0.707 7.943 6.642 1.00 75.56 101 VAL A CA 1
ATOM 839 C C . VAL A 1 101 ? -0.033 9.116 7.281 1.00 75.56 101 VAL A C 1
ATOM 841 O O . VAL A 1 101 ? -1.260 9.107 7.320 1.00 75.56 101 VAL A O 1
ATOM 844 N N . GLU A 1 102 ? 0.682 10.158 7.714 1.00 74.31 102 GLU A N 1
ATOM 845 C CA . GLU A 1 102 ? 0.061 11.326 8.335 1.00 74.31 102 GLU A CA 1
ATOM 846 C C . GLU A 1 102 ? -0.768 12.116 7.328 1.00 74.31 102 GLU A C 1
ATOM 848 O O . GLU A 1 102 ? -1.760 12.730 7.710 1.00 74.31 102 GLU A O 1
ATOM 853 N N . LYS A 1 103 ? -0.404 12.114 6.041 1.00 80.62 103 LYS A N 1
ATOM 854 C CA . LYS A 1 103 ? -1.182 12.760 4.970 1.00 80.62 103 LYS A CA 1
ATOM 855 C C . LYS A 1 103 ? -2.228 11.852 4.328 1.00 80.62 103 LYS A C 1
ATOM 857 O O . LYS A 1 103 ? -2.953 12.319 3.452 1.00 80.62 103 LYS A O 1
ATOM 862 N N . ALA A 1 104 ? -2.333 10.600 4.761 1.00 83.19 104 ALA A N 1
ATOM 863 C CA . ALA A 1 104 ? -3.271 9.660 4.180 1.00 83.19 104 ALA A CA 1
ATOM 864 C C . ALA A 1 104 ? -4.732 10.071 4.428 1.00 83.19 104 ALA A C 1
ATOM 866 O O . ALA A 1 104 ? -5.119 10.578 5.483 1.00 83.19 104 ALA A O 1
ATOM 867 N N . GLU A 1 105 ? -5.565 9.822 3.428 1.00 84.81 105 GLU A N 1
ATOM 868 C CA . GLU A 1 105 ? -6.986 10.095 3.425 1.00 84.81 105 GLU A CA 1
ATOM 869 C C . GLU A 1 105 ? -7.763 8.966 4.106 1.00 84.81 105 GLU A C 1
ATOM 871 O O . GLU A 1 105 ? -7.570 7.769 3.842 1.00 84.81 105 GLU A O 1
ATOM 876 N N . ALA A 1 106 ? -8.712 9.372 4.944 1.00 84.62 106 ALA A N 1
ATOM 877 C CA . ALA A 1 106 ? -9.666 8.501 5.602 1.00 84.62 106 ALA A CA 1
ATOM 878 C C . ALA A 1 106 ? -11.086 9.021 5.358 1.00 84.62 106 ALA A C 1
ATOM 880 O O . ALA A 1 106 ? -11.371 10.206 5.523 1.00 84.62 106 ALA A O 1
ATOM 881 N N . SER A 1 107 ? -12.019 8.132 5.002 1.00 81.00 107 SER A N 1
ATOM 882 C CA . SER A 1 107 ? -13.435 8.510 4.846 1.00 81.00 107 SER A CA 1
ATOM 883 C C . SER A 1 107 ? -14.122 8.846 6.178 1.00 81.00 107 SER A C 1
ATOM 885 O O . SER A 1 107 ? -15.262 9.315 6.177 1.00 81.00 107 SER A O 1
ATOM 887 N N . VAL A 1 108 ? -13.467 8.557 7.305 1.00 82.62 108 VAL A N 1
ATOM 888 C CA . VAL A 1 108 ? -13.868 8.951 8.656 1.00 82.62 108 VAL A CA 1
ATOM 889 C C . VAL A 1 108 ? -12.671 9.682 9.280 1.00 82.62 108 VAL A C 1
ATOM 891 O O . VAL A 1 108 ? -11.606 9.079 9.370 1.00 82.62 108 VAL A O 1
ATOM 894 N N . PRO A 1 109 ? -12.805 10.951 9.712 1.00 81.12 109 PRO A N 1
ATOM 895 C CA . PRO A 1 109 ? -11.668 11.738 10.203 1.00 81.12 109 PRO A CA 1
ATOM 896 C C . PRO A 1 109 ? -10.937 11.140 11.411 1.00 81.12 109 PRO A C 1
ATOM 898 O O . PRO A 1 109 ? -9.753 11.394 11.582 1.00 81.12 109 PRO A O 1
ATOM 901 N N . SER A 1 110 ? -11.631 10.353 12.239 1.00 81.19 110 SER A N 1
ATOM 902 C CA . SER A 1 110 ? -11.047 9.672 13.402 1.00 81.19 110 SER A CA 1
ATOM 903 C C . SER A 1 110 ? -10.154 8.483 13.051 1.00 81.19 110 SER A C 1
ATOM 905 O O . SER A 1 110 ? -9.518 7.942 13.947 1.00 81.19 110 SER A O 1
ATOM 907 N N . ASP A 1 111 ? -10.155 8.044 11.790 1.00 78.69 111 ASP A N 1
ATOM 908 C CA . ASP A 1 111 ? -9.351 6.911 11.323 1.00 78.69 111 ASP A CA 1
ATOM 909 C C . ASP A 1 111 ? -8.003 7.354 10.727 1.00 78.69 111 ASP A C 1
ATOM 911 O O . ASP A 1 111 ? -7.288 6.518 10.175 1.00 78.69 111 ASP A O 1
ATOM 915 N N . ARG A 1 112 ? -7.691 8.656 10.785 1.00 72.75 112 ARG A N 1
ATOM 916 C CA . ARG A 1 112 ? -6.404 9.221 10.370 1.00 72.75 112 ARG A CA 1
ATOM 917 C C . ARG A 1 112 ? -5.352 9.058 11.462 1.00 72.75 112 ARG A C 1
ATOM 919 O O . ARG A 1 112 ? -5.702 9.264 12.645 1.00 72.75 112 ARG A O 1
#

Radius of gyration: 16.64 Å; ch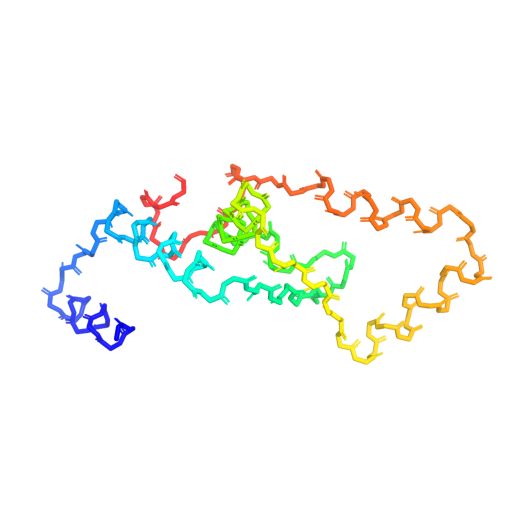ains: 1; bounding box: 48×28×38 Å

Sequence (112 aa):
NQHRVVELKKRGEVVPFEEFRHVFHRRVTSIGHVVAMMSPWTGPEYLNRVWCIFELFTASKESCKVTIEMPKREREDFIERIMNDDEYANKLFSVLSSTDVEKAEASVPSDR

Secondary structure (DSSP, 8-state):
-HHHHHHHHHTT----HHHHHHHHHHHHHHH-EEEEE-SSTTS-GGGGBHHHHHHHHHHHHTT-EEEEE--HHHHHHHHHHHHH-TTHHHHHHHHHHT--GGG-B-SSGGG-

pLDDT: mean 86.84, std 6.89, range [62.91, 97.0]

Foldseek 3Di:
DVVVQVVCVVVVHHDDLVVLLVVLLCVLLVVLEAEAEQVLVLARLCLQALSSVSSVVSSVVNVRHYHYDYPPVSVVVLVVCVVVDVCSVVSNVVNVVPRDNVNHDDPDPVND